Protein AF-A0A836RVK2-F1 (afdb_monomer_lite)

Secondary structure (DSSP, 8-state):
----SSSEEEE-HHHHHHHTTT--B-GGGEEEEEPPPSSGGGGS-EEEEETT--EEEEEEEEE-SS-EEEEEEEETTHHHHHT-

Sequence (84 aa):
RLRPRHGYVVVKARGEKLFLYGRDVLPESIATYRPMPKGRCRRYPVLVVNERIEPLGWGRPRRGRDSIYIENILDAGWYLRSGV

pLDDT: mean 92.0, std 8.78, range [62.47, 98.62]

Foldseek 3Di:
DDDDPAQAWEFEPVQLVQLLVQHKRFQVRTPDHGADDPDPRRQPWGFYAYPVRHTFATWTWDDDPPGIITHHDDGPSVVVVVVD

Radius of gyration: 12.29 Å; chains: 1; bounding box: 26×35×35 Å

Structure (mmCIF, N/CA/C/O backbone):
data_AF-A0A836RVK2-F1
#
_entry.id   AF-A0A836RVK2-F1
#
loop_
_atom_site.group_PDB
_atom_site.id
_atom_site.type_symbol
_atom_site.label_atom_id
_atom_site.label_alt_id
_atom_site.label_comp_id
_atom_site.label_asym_id
_atom_site.label_entity_id
_atom_site.label_seq_id
_atom_site.pdbx_PDB_ins_code
_atom_site.Cartn_x
_atom_site.Cartn_y
_atom_site.Cartn_z
_atom_site.occupancy
_atom_site.B_iso_or_equiv
_atom_site.auth_seq_id
_atom_site.auth_comp_id
_atom_site.auth_asym_id
_atom_site.auth_atom_id
_atom_site.pdbx_PDB_model_num
ATOM 1 N N . ARG A 1 1 ? -3.987 -18.358 5.526 1.00 62.47 1 ARG A N 1
ATOM 2 C CA . ARG A 1 1 ? -4.430 -17.040 5.002 1.00 62.47 1 ARG A CA 1
ATOM 3 C C . ARG A 1 1 ? -3.876 -15.959 5.928 1.00 62.47 1 ARG A C 1
ATOM 5 O O . ARG A 1 1 ? -4.138 -16.047 7.124 1.00 62.47 1 ARG A O 1
ATOM 12 N N . LEU A 1 2 ? -3.059 -15.027 5.428 1.00 65.06 2 LEU A N 1
ATOM 13 C CA . LEU A 1 2 ? -2.487 -13.945 6.244 1.00 65.06 2 LEU A CA 1
ATOM 14 C C . LEU A 1 2 ? -3.615 -13.110 6.873 1.00 65.06 2 LEU A C 1
ATOM 16 O O . LEU A 1 2 ? -4.604 -12.805 6.212 1.00 65.06 2 LEU A O 1
ATOM 20 N N . ARG A 1 3 ? -3.488 -12.771 8.159 1.00 78.12 3 ARG A N 1
ATOM 21 C CA . ARG A 1 3 ? -4.408 -11.869 8.874 1.00 78.12 3 ARG A CA 1
ATOM 22 C C . ARG A 1 3 ? -3.598 -10.855 9.688 1.00 78.12 3 ARG A C 1
ATOM 24 O O . ARG A 1 3 ? -3.522 -10.981 10.913 1.00 78.12 3 ARG A O 1
ATOM 31 N N . PRO A 1 4 ? -2.930 -9.891 9.029 1.00 79.19 4 PRO A N 1
ATOM 32 C CA . PRO A 1 4 ? -2.190 -8.857 9.739 1.00 79.19 4 PRO A CA 1
ATOM 33 C C . PRO A 1 4 ? -3.151 -8.047 10.618 1.00 79.19 4 PRO A C 1
ATOM 35 O O . PRO A 1 4 ? -4.225 -7.641 10.182 1.00 79.19 4 PRO A O 1
ATOM 38 N N . ARG A 1 5 ? -2.778 -7.824 11.884 1.00 86.12 5 ARG A N 1
ATOM 39 C CA . ARG A 1 5 ? -3.576 -6.998 12.810 1.00 86.12 5 ARG A CA 1
ATOM 40 C C . ARG A 1 5 ? -3.340 -5.501 12.593 1.00 86.12 5 ARG A C 1
ATOM 42 O O . ARG A 1 5 ? -4.255 -4.705 12.766 1.00 86.12 5 ARG A O 1
ATOM 49 N N . HIS A 1 6 ? -2.125 -5.134 12.192 1.00 90.38 6 HIS A N 1
ATOM 50 C CA . HIS A 1 6 ? -1.672 -3.763 11.966 1.00 90.38 6 HIS A CA 1
ATOM 51 C C . HIS A 1 6 ? -0.636 -3.735 10.842 1.00 90.38 6 HIS A C 1
ATOM 53 O O . HIS A 1 6 ? -0.143 -4.788 10.438 1.00 90.38 6 HIS A O 1
ATOM 59 N N . GLY A 1 7 ? -0.287 -2.537 10.375 1.00 94.00 7 GLY A N 1
ATOM 60 C CA . GLY A 1 7 ? 0.786 -2.348 9.402 1.00 94.00 7 GLY A CA 1
ATOM 61 C C . GLY A 1 7 ? 0.426 -2.825 8.002 1.00 94.00 7 GLY A 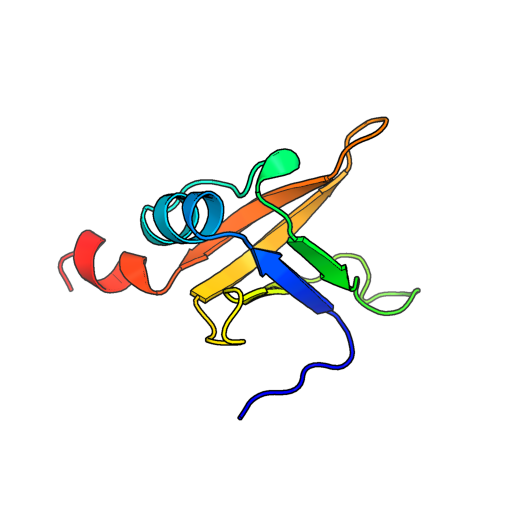C 1
ATOM 62 O O . GLY A 1 7 ? 1.284 -3.359 7.307 1.00 94.00 7 GLY A O 1
ATOM 63 N N . TYR A 1 8 ? -0.832 -2.660 7.592 1.00 96.50 8 TYR A N 1
ATOM 64 C CA . TYR A 1 8 ? -1.271 -3.046 6.257 1.00 96.50 8 TYR A CA 1
ATOM 65 C C . TYR A 1 8 ? -2.256 -2.049 5.653 1.00 96.50 8 TYR A C 1
ATOM 67 O O . TYR A 1 8 ? -2.915 -1.267 6.349 1.00 96.50 8 TYR A O 1
ATOM 75 N N . VAL A 1 9 ? -2.360 -2.106 4.333 1.00 97.31 9 VAL A N 1
ATOM 76 C CA . VAL A 1 9 ? -3.325 -1.361 3.536 1.00 97.31 9 VAL A CA 1
ATOM 77 C C . VAL A 1 9 ? -4.008 -2.315 2.563 1.00 97.31 9 VAL A C 1
ATOM 79 O O . VAL A 1 9 ? -3.347 -3.110 1.902 1.00 97.31 9 VAL A O 1
ATOM 82 N N . VAL A 1 10 ? -5.335 -2.245 2.507 1.00 98.00 10 VAL A N 1
ATOM 83 C CA . VAL A 1 10 ? -6.159 -2.945 1.521 1.00 98.00 10 VAL A CA 1
ATOM 84 C C . VAL A 1 10 ? -6.430 -1.983 0.380 1.00 98.00 10 VAL A C 1
ATOM 86 O O . VAL A 1 10 ? -6.930 -0.877 0.612 1.00 98.00 10 VAL A O 1
ATOM 89 N N . VAL A 1 11 ? -6.108 -2.402 -0.838 1.00 98.44 11 VAL A N 1
ATOM 90 C CA . VAL A 1 11 ? -6.294 -1.608 -2.052 1.00 98.44 11 VAL A CA 1
ATOM 91 C C . VAL A 1 11 ? -7.384 -2.215 -2.923 1.00 98.44 11 VAL A C 1
ATOM 93 O O . VAL A 1 11 ? -7.499 -3.434 -3.026 1.00 98.44 11 VAL A O 1
ATOM 96 N N . LYS A 1 12 ? -8.181 -1.350 -3.550 1.00 98.62 12 LYS A N 1
ATOM 97 C CA . LYS A 1 12 ? -9.194 -1.730 -4.545 1.00 98.62 12 LYS A CA 1
ATOM 98 C C . LYS A 1 12 ? -8.516 -2.224 -5.824 1.00 98.62 12 LYS A C 1
ATOM 100 O O . LYS A 1 12 ? -7.367 -1.861 -6.082 1.00 98.62 12 LYS A O 1
ATOM 105 N N . ALA A 1 13 ? -9.257 -2.912 -6.692 1.00 98.12 13 ALA A N 1
ATOM 106 C CA . ALA A 1 13 ? -8.754 -3.441 -7.969 1.00 98.12 13 ALA A CA 1
ATOM 107 C C . ALA A 1 13 ? -7.942 -2.433 -8.822 1.00 98.12 13 ALA A C 1
ATOM 109 O O . ALA A 1 13 ? -6.898 -2.774 -9.379 1.00 98.12 13 ALA A O 1
ATOM 110 N N . ARG A 1 14 ? -8.371 -1.160 -8.898 1.00 97.12 14 ARG A N 1
ATOM 111 C CA . ARG A 1 14 ? -7.607 -0.107 -9.603 1.00 97.12 14 ARG A CA 1
ATOM 112 C C . ARG A 1 14 ? -6.238 0.140 -8.959 1.00 97.12 14 ARG A C 1
ATOM 114 O O . ARG A 1 14 ? -5.246 0.264 -9.672 1.00 97.12 14 ARG A O 1
ATOM 121 N N . GLY A 1 15 ? -6.195 0.207 -7.629 1.00 98.06 15 GLY A N 1
ATOM 122 C CA . GLY A 1 15 ? -4.965 0.374 -6.858 1.00 98.06 15 GLY A CA 1
ATOM 123 C C . GLY A 1 15 ? -4.045 -0.835 -6.964 1.00 98.06 15 GLY A C 1
ATOM 124 O O . GLY A 1 15 ? -2.850 -0.653 -7.141 1.00 98.06 15 GLY A O 1
ATOM 125 N N 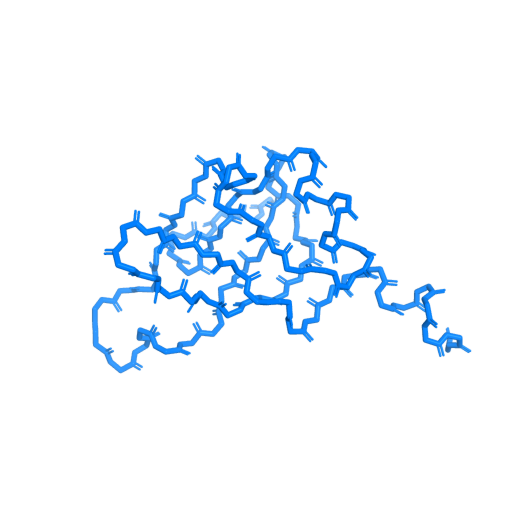. GLU A 1 16 ? -4.597 -2.050 -6.936 1.00 98.44 16 GLU A N 1
ATOM 126 C CA . GLU A 1 16 ? -3.854 -3.299 -7.149 1.00 98.44 16 GLU A CA 1
ATOM 127 C C . GLU A 1 16 ? -3.131 -3.295 -8.499 1.00 98.44 16 GLU A C 1
ATOM 129 O O . GLU A 1 16 ? -1.915 -3.479 -8.543 1.00 98.44 16 GLU A O 1
ATOM 134 N N . LYS A 1 17 ? -3.855 -3.001 -9.588 1.00 97.56 17 LYS A N 1
ATOM 135 C CA . LYS A 1 17 ? -3.271 -2.928 -10.933 1.00 97.56 17 LYS A CA 1
ATOM 136 C C . LYS A 1 17 ? -2.137 -1.905 -11.000 1.00 97.56 17 LYS A C 1
ATOM 138 O O . LYS A 1 17 ? -1.070 -2.214 -11.511 1.00 97.56 17 LYS A O 1
ATOM 143 N N . LEU A 1 18 ? -2.362 -0.692 -10.492 1.00 97.00 18 LEU A N 1
ATOM 144 C CA . LEU A 1 18 ? -1.345 0.363 -10.490 1.00 97.00 18 LEU A CA 1
ATOM 145 C C . LEU A 1 18 ? -0.118 -0.037 -9.661 1.00 97.00 18 LEU A C 1
ATOM 147 O O . LEU A 1 18 ? 1.013 0.116 -10.123 1.00 97.00 18 LEU A O 1
ATOM 151 N N . PHE A 1 19 ? -0.341 -0.599 -8.475 1.00 98.25 19 PHE A N 1
ATOM 152 C CA . PHE A 1 19 ? 0.723 -1.007 -7.568 1.00 98.25 19 PHE A CA 1
ATOM 153 C C . PHE A 1 19 ? 1.615 -2.095 -8.170 1.00 98.25 19 PHE A C 1
ATOM 155 O O . PHE A 1 19 ? 2.834 -1.968 -8.132 1.00 98.25 19 PHE A O 1
ATOM 162 N N . LEU A 1 20 ? 1.021 -3.105 -8.813 1.00 97.69 20 LEU A N 1
ATOM 163 C CA . LEU A 1 20 ? 1.740 -4.161 -9.539 1.00 97.69 20 LEU A CA 1
ATOM 164 C C . LEU A 1 20 ? 2.426 -3.681 -10.829 1.00 97.69 20 LEU A C 1
ATOM 166 O O . LEU A 1 20 ? 3.098 -4.469 -11.488 1.00 97.69 20 LEU A O 1
ATOM 170 N N . TYR A 1 21 ? 2.274 -2.409 -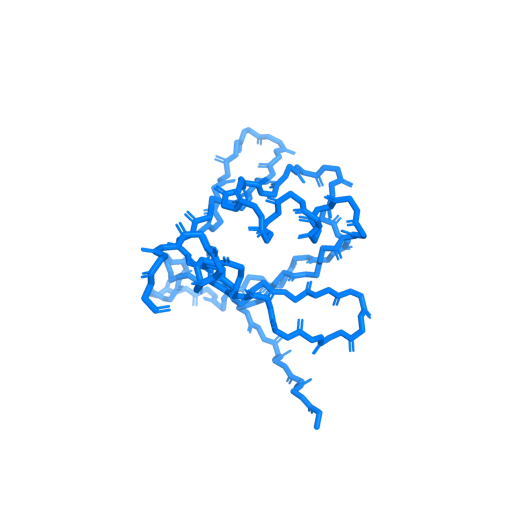11.204 1.00 96.88 21 TYR A N 1
ATOM 171 C CA . TYR A 1 21 ? 3.069 -1.744 -12.241 1.00 96.88 21 TYR A CA 1
ATOM 172 C C . TYR A 1 21 ? 4.101 -0.768 -11.653 1.00 96.88 21 TYR A C 1
ATOM 174 O O . TYR A 1 21 ? 4.624 0.083 -12.372 1.00 96.88 21 TYR A O 1
ATOM 182 N N . GLY A 1 22 ? 4.400 -0.872 -10.354 1.00 97.38 22 GLY A N 1
ATOM 183 C CA . GLY A 1 22 ? 5.373 -0.020 -9.667 1.00 97.38 22 GLY A CA 1
ATOM 184 C C . GLY A 1 22 ? 4.881 1.404 -9.410 1.00 97.38 22 GLY A C 1
ATOM 185 O O . GLY A 1 22 ? 5.695 2.309 -9.241 1.00 97.38 22 GLY A O 1
ATOM 186 N N . ARG A 1 23 ? 3.563 1.643 -9.433 1.00 97.94 23 ARG A N 1
ATOM 187 C CA . ARG A 1 23 ? 2.978 2.958 -9.132 1.00 97.94 23 ARG A CA 1
ATOM 188 C C . ARG A 1 23 ? 2.508 3.042 -7.685 1.00 97.94 23 ARG A C 1
ATOM 190 O O . ARG A 1 23 ? 2.170 2.041 -7.055 1.00 97.94 23 ARG A O 1
ATOM 197 N N . ASP A 1 24 ? 2.428 4.270 -7.195 1.00 98.06 24 ASP A N 1
ATOM 198 C CA . ASP A 1 24 ? 1.855 4.580 -5.891 1.00 98.06 24 ASP A CA 1
ATOM 199 C C . ASP A 1 24 ? 0.353 4.270 -5.843 1.00 98.06 24 ASP A C 1
ATOM 201 O O . ASP A 1 24 ? -0.367 4.353 -6.844 1.00 98.06 24 ASP A O 1
ATOM 205 N N . VAL A 1 25 ? -0.141 3.958 -4.646 1.00 97.94 25 VAL A N 1
ATOM 206 C CA . VAL A 1 25 ? -1.575 3.796 -4.394 1.00 97.94 25 VAL A CA 1
ATOM 207 C C . VAL A 1 25 ? -2.165 5.145 -4.022 1.00 97.94 25 VAL A C 1
ATOM 209 O O . VAL A 1 25 ? -1.870 5.691 -2.955 1.00 97.94 25 VAL A O 1
ATOM 212 N N . LEU A 1 26 ? -3.038 5.653 -4.887 1.00 96.94 26 LEU A N 1
ATOM 213 C CA . LEU A 1 26 ? -3.752 6.906 -4.668 1.00 96.94 26 LEU A CA 1
ATOM 214 C C . LEU A 1 26 ? -4.819 6.772 -3.563 1.00 96.94 26 LEU A C 1
ATOM 216 O O . LEU A 1 26 ? -5.362 5.674 -3.381 1.00 96.94 26 LEU A O 1
ATOM 220 N N . PRO A 1 27 ? -5.161 7.864 -2.849 1.00 97.12 27 PRO A N 1
ATOM 221 C CA . PRO A 1 27 ? -6.093 7.830 -1.720 1.00 97.12 27 PRO A CA 1
ATOM 222 C C . PRO A 1 27 ? -7.435 7.153 -2.033 1.00 97.12 27 PRO A C 1
ATOM 224 O O . PRO A 1 27 ? -7.915 6.329 -1.259 1.00 97.12 27 PRO A O 1
ATOM 227 N N . GLU A 1 28 ? -8.020 7.427 -3.199 1.00 96.75 28 GLU A N 1
ATOM 228 C CA . GLU A 1 28 ? -9.305 6.876 -3.641 1.00 96.75 28 GLU A CA 1
ATOM 229 C C . GLU A 1 28 ? -9.281 5.355 -3.875 1.00 96.75 28 GLU A C 1
ATOM 231 O O . GLU A 1 28 ? -10.325 4.686 -3.854 1.00 96.75 28 GLU A O 1
ATOM 236 N N . SER A 1 29 ? -8.083 4.802 -4.080 1.00 97.81 29 SER A N 1
ATOM 237 C CA . SER A 1 29 ? -7.844 3.375 -4.293 1.00 97.81 29 SER A CA 1
ATOM 238 C C . SER A 1 29 ? -7.585 2.613 -2.991 1.00 97.81 29 SER A C 1
ATOM 240 O O . SER A 1 29 ? -7.488 1.386 -3.021 1.00 97.81 29 SER A O 1
ATOM 242 N N . ILE A 1 30 ? -7.511 3.300 -1.847 1.00 97.75 30 ILE A N 1
ATOM 243 C CA . ILE A 1 30 ? -7.380 2.679 -0.528 1.00 97.75 30 ILE A CA 1
ATOM 244 C C . ILE A 1 30 ? -8.775 2.291 -0.026 1.00 97.75 30 ILE A C 1
ATOM 246 O O . ILE A 1 30 ? -9.637 3.140 0.186 1.00 97.75 30 ILE A O 1
ATOM 250 N N . ALA A 1 31 ? -9.003 0.995 0.176 1.00 97.62 31 ALA A N 1
ATOM 251 C CA . ALA A 1 31 ? -10.2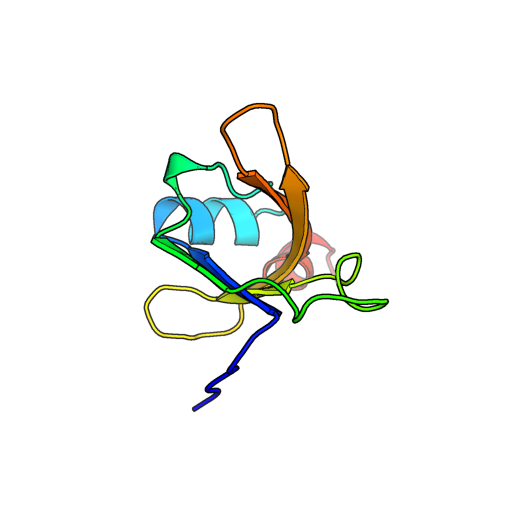29 0.480 0.786 1.00 97.62 31 ALA A CA 1
ATOM 252 C C . ALA A 1 31 ? -10.146 0.498 2.318 1.00 97.62 31 ALA A C 1
ATOM 254 O O . ALA A 1 31 ? -11.120 0.779 3.010 1.00 97.62 31 ALA A O 1
ATOM 255 N N . THR A 1 32 ? -8.979 0.180 2.878 1.00 96.44 32 THR A N 1
ATOM 256 C CA . THR A 1 32 ? -8.755 0.174 4.328 1.00 96.44 32 THR A CA 1
ATOM 257 C C . THR A 1 32 ? -7.293 0.451 4.623 1.00 96.44 32 THR A C 1
ATOM 259 O O . THR A 1 32 ? -6.414 -0.145 4.011 1.00 96.44 32 THR A O 1
ATOM 262 N N . TYR A 1 33 ? -7.019 1.300 5.609 1.00 94.94 33 TYR A N 1
ATOM 263 C CA . TYR A 1 33 ? -5.668 1.538 6.106 1.00 94.94 33 TYR A CA 1
ATOM 264 C C . TYR A 1 33 ? -5.591 1.231 7.603 1.00 94.94 33 TYR A C 1
ATOM 266 O O . TYR A 1 33 ? -6.265 1.865 8.416 1.00 94.94 33 TYR A O 1
ATOM 274 N N . ARG A 1 34 ? -4.759 0.254 7.978 1.00 94.19 34 ARG A N 1
ATOM 275 C CA . ARG A 1 34 ? -4.458 -0.085 9.373 1.00 94.19 34 ARG A CA 1
ATOM 276 C C . ARG A 1 34 ? -2.990 0.243 9.649 1.00 94.19 34 ARG A C 1
ATOM 278 O O . ARG A 1 34 ? -2.119 -0.575 9.347 1.00 94.19 34 ARG A O 1
ATOM 285 N N . PRO A 1 35 ? -2.685 1.426 10.212 1.00 90.56 35 PRO A N 1
ATOM 286 C CA . PRO A 1 35 ? -1.307 1.833 10.457 1.00 90.56 35 PRO A CA 1
ATOM 287 C C . PRO A 1 35 ? -0.612 0.898 11.452 1.00 90.56 35 PRO A C 1
ATOM 289 O O . PRO A 1 35 ? -1.260 0.178 12.215 1.00 90.56 35 PRO A O 1
ATOM 292 N N . MET A 1 36 ? 0.720 0.954 11.485 1.00 89.00 36 MET A N 1
ATOM 293 C CA . MET A 1 36 ? 1.480 0.402 12.608 1.00 89.00 36 MET A CA 1
ATOM 294 C C . MET A 1 36 ? 1.045 1.067 13.928 1.00 89.00 36 MET A C 1
ATOM 296 O O . MET A 1 36 ? 0.692 2.255 13.921 1.00 89.00 36 MET A O 1
ATOM 300 N N . PRO A 1 37 ? 1.089 0.344 15.065 1.00 86.56 37 PRO A N 1
ATOM 301 C CA . PRO A 1 37 ? 0.820 0.925 16.376 1.00 86.56 37 PRO A CA 1
ATOM 302 C C . PRO A 1 37 ? 1.686 2.166 16.639 1.00 86.56 37 PRO A C 1
ATOM 304 O O . PRO A 1 37 ? 2.799 2.295 16.116 1.00 86.56 37 PRO A O 1
ATOM 307 N N . LYS A 1 38 ? 1.170 3.099 17.450 1.00 77.50 38 LYS A N 1
ATOM 308 C CA . LYS A 1 38 ? 1.896 4.326 17.817 1.00 77.50 38 LYS A CA 1
ATOM 309 C C . LYS A 1 38 ? 3.241 3.975 18.474 1.00 77.50 38 LYS A C 1
ATOM 311 O O . LYS A 1 38 ? 3.332 3.017 19.232 1.00 77.50 38 LYS A O 1
ATOM 316 N N . GLY A 1 39 ? 4.275 4.768 18.186 1.00 75.44 39 GLY A N 1
ATOM 317 C CA . GLY A 1 39 ? 5.634 4.581 18.707 1.00 75.44 39 GLY A CA 1
ATOM 318 C C . GLY A 1 39 ? 6.689 4.575 17.600 1.00 75.44 39 GLY A C 1
ATOM 319 O O . GLY A 1 39 ? 6.455 5.101 16.507 1.00 75.44 39 GLY A O 1
ATOM 320 N N . ARG A 1 40 ? 7.849 3.957 17.868 1.00 71.50 40 ARG A N 1
ATOM 321 C CA . ARG A 1 40 ? 8.983 3.863 16.921 1.00 71.50 40 ARG A CA 1
ATOM 322 C C . ARG A 1 40 ? 8.596 3.241 15.573 1.00 71.50 40 ARG A C 1
ATOM 324 O O . ARG A 1 40 ? 9.174 3.592 14.549 1.00 71.50 40 ARG A O 1
ATOM 331 N N . CYS A 1 41 ? 7.562 2.402 15.551 1.00 74.56 41 CYS A N 1
ATOM 332 C CA . CYS A 1 41 ? 7.153 1.670 14.358 1.00 74.56 41 CYS A CA 1
ATOM 333 C C . CYS A 1 41 ? 6.329 2.483 13.342 1.00 74.56 41 CYS A C 1
ATOM 335 O O . CYS A 1 41 ? 6.062 1.996 12.247 1.00 74.56 41 CYS A O 1
ATOM 337 N N . ARG A 1 42 ? 5.937 3.733 13.645 1.00 69.62 42 ARG A N 1
ATOM 338 C CA . ARG A 1 42 ? 5.054 4.531 12.763 1.00 69.62 42 ARG A CA 1
ATOM 339 C C . ARG A 1 42 ? 5.660 4.838 11.386 1.00 69.62 42 ARG A C 1
ATOM 341 O O . ARG A 1 42 ? 4.925 5.181 10.468 1.00 69.62 42 ARG A O 1
ATOM 348 N N . ARG A 1 43 ? 6.989 4.775 11.260 1.00 77.94 43 ARG A N 1
ATOM 349 C CA . ARG A 1 43 ? 7.724 5.071 10.017 1.00 77.94 43 ARG A CA 1
ATOM 350 C C . ARG A 1 43 ? 7.965 3.837 9.140 1.00 77.94 43 ARG A C 1
ATOM 352 O O . ARG A 1 43 ? 8.527 3.984 8.059 1.00 77.94 43 ARG A O 1
ATOM 359 N N . TYR A 1 44 ? 7.587 2.645 9.605 1.00 87.81 44 TYR A N 1
ATOM 360 C CA . TYR A 1 44 ? 7.861 1.408 8.881 1.00 87.81 44 TYR A CA 1
ATOM 361 C C . TYR A 1 44 ? 6.939 1.258 7.663 1.00 87.81 44 TYR A C 1
ATOM 363 O O . TYR A 1 44 ? 5.801 1.742 7.696 1.00 87.81 44 TYR A O 1
ATOM 371 N N . PRO A 1 45 ? 7.419 0.583 6.602 1.00 94.50 45 PRO A N 1
ATOM 372 C CA . PRO A 1 45 ? 6.578 0.155 5.495 1.00 94.50 45 PRO A CA 1
ATOM 373 C C . PRO A 1 45 ? 5.363 -0.642 5.972 1.00 94.50 45 PRO A C 1
ATOM 375 O O . PRO A 1 45 ? 5.412 -1.336 6.989 1.00 94.50 45 PRO A O 1
ATOM 378 N N . VAL A 1 46 ? 4.281 -0.552 5.211 1.00 95.81 46 VAL A N 1
ATOM 379 C CA . VAL A 1 46 ? 3.073 -1.350 5.392 1.00 95.81 46 VAL A CA 1
ATOM 380 C C . VAL A 1 46 ? 2.977 -2.403 4.302 1.00 95.81 46 VAL A C 1
ATOM 382 O O . VAL A 1 46 ? 3.405 -2.185 3.167 1.00 95.81 46 VAL A O 1
ATOM 385 N N . LEU A 1 47 ? 2.389 -3.539 4.657 1.00 97.19 47 LEU A N 1
ATOM 386 C CA . LEU A 1 47 ? 2.033 -4.574 3.703 1.00 97.19 47 LEU A CA 1
ATOM 387 C C . LEU A 1 47 ? 0.875 -4.077 2.833 1.00 97.19 47 LEU A C 1
ATOM 389 O O . LEU A 1 47 ? -0.175 -3.689 3.350 1.00 97.19 47 LEU A O 1
ATOM 393 N N . VAL A 1 48 ? 1.054 -4.110 1.519 1.00 98.06 48 VAL A N 1
ATOM 394 C CA . VAL A 1 48 ? -0.001 -3.798 0.554 1.00 98.06 48 VAL A CA 1
ATOM 395 C C . VAL A 1 48 ? -0.683 -5.103 0.165 1.00 98.06 48 VAL A C 1
ATOM 397 O O . VAL A 1 48 ? -0.018 -6.046 -0.263 1.00 98.06 48 VAL A O 1
ATOM 400 N N . VAL A 1 49 ? -2.002 -5.171 0.346 1.00 98.06 49 VAL A N 1
ATOM 401 C CA . VAL A 1 49 ? -2.832 -6.331 -0.008 1.00 98.06 49 VAL A CA 1
ATOM 402 C C . VAL A 1 49 ? -4.019 -5.910 -0.864 1.00 98.06 49 VAL A C 1
ATOM 404 O O . VAL A 1 49 ? -4.505 -4.786 -0.740 1.00 98.06 49 VAL A O 1
ATOM 407 N N . ASN A 1 50 ? -4.522 -6.817 -1.696 1.00 97.94 50 ASN A N 1
ATOM 408 C CA . ASN A 1 50 ? -5.800 -6.619 -2.382 1.00 97.94 50 ASN A CA 1
ATOM 409 C C . ASN A 1 50 ? -7.001 -6.962 -1.478 1.00 97.94 50 ASN A C 1
ATOM 411 O O . ASN A 1 50 ? -6.852 -7.390 -0.329 1.00 97.94 50 ASN A O 1
ATOM 415 N N . GLU A 1 51 ? -8.213 -6.811 -2.012 1.00 96.81 51 GLU A N 1
ATOM 416 C CA . GLU A 1 51 ? -9.476 -7.082 -1.305 1.00 96.81 51 GLU A CA 1
ATOM 417 C C . GLU A 1 51 ? -9.645 -8.559 -0.896 1.00 96.81 51 GLU A C 1
ATOM 419 O O . GLU A 1 51 ? -10.415 -8.869 0.014 1.00 96.81 51 GLU A O 1
ATOM 424 N N . ARG A 1 52 ? -8.873 -9.479 -1.495 1.00 95.94 52 ARG A N 1
ATOM 425 C CA . ARG A 1 52 ? -8.833 -10.906 -1.127 1.00 95.94 52 ARG A CA 1
ATOM 426 C C . ARG A 1 52 ? -7.830 -11.222 -0.007 1.00 95.94 52 ARG A C 1
ATOM 428 O O . ARG A 1 52 ? -7.780 -12.375 0.447 1.00 95.94 52 ARG A O 1
ATOM 435 N N . ILE A 1 53 ? -7.101 -10.211 0.481 1.00 95.25 53 ILE A N 1
ATOM 436 C CA . ILE A 1 53 ? -5.992 -10.301 1.448 1.00 95.25 53 ILE A CA 1
ATOM 437 C C . ILE A 1 53 ? -4.792 -11.077 0.873 1.00 95.25 53 ILE A C 1
ATOM 439 O O . ILE A 1 53 ? -4.076 -11.788 1.580 1.00 95.25 53 ILE A O 1
ATOM 443 N N . GLU A 1 54 ? -4.562 -10.950 -0.431 1.00 96.19 54 GLU A N 1
ATOM 444 C CA . GLU A 1 54 ? -3.355 -11.463 -1.083 1.00 96.19 54 GLU A CA 1
ATOM 445 C C . GLU A 1 54 ? -2.252 -10.394 -1.013 1.00 96.19 54 GLU A C 1
ATOM 447 O O . GLU A 1 54 ? -2.527 -9.225 -1.299 1.00 96.19 54 GLU A O 1
ATOM 452 N N . PRO A 1 55 ? -1.022 -10.747 -0.596 1.00 96.75 55 PRO A N 1
ATOM 453 C CA . PRO A 1 55 ? 0.086 -9.802 -0.514 1.00 96.75 55 PRO A CA 1
ATOM 454 C C . PRO A 1 55 ? 0.551 -9.380 -1.908 1.00 96.75 55 PRO A C 1
ATOM 456 O O . PRO A 1 55 ? 0.890 -10.219 -2.737 1.00 96.75 55 PRO A O 1
ATOM 459 N N . LEU A 1 56 ? 0.601 -8.069 -2.135 1.00 97.69 56 LEU A N 1
ATOM 460 C CA . LEU A 1 56 ? 1.074 -7.462 -3.379 1.00 97.69 56 LEU A CA 1
ATOM 461 C C . LEU A 1 56 ? 2.502 -6.927 -3.253 1.00 97.69 56 LEU A C 1
ATOM 463 O O . LEU A 1 56 ? 3.208 -6.837 -4.251 1.00 97.69 56 LEU A O 1
ATOM 467 N N . GLY A 1 57 ? 2.922 -6.543 -2.043 1.00 97.50 57 GLY A N 1
ATOM 468 C CA . GLY A 1 57 ? 4.254 -6.001 -1.785 1.00 97.50 57 GLY A CA 1
ATOM 469 C C . GLY A 1 57 ? 4.306 -5.062 -0.582 1.00 97.50 57 GLY A C 1
ATOM 470 O O . GLY A 1 57 ? 3.465 -5.125 0.317 1.00 97.50 57 GLY A O 1
ATOM 471 N N . TRP A 1 58 ? 5.300 -4.179 -0.572 1.00 97.75 58 TRP A N 1
ATOM 472 C CA . TRP A 1 58 ? 5.564 -3.226 0.502 1.00 97.75 58 TRP A CA 1
ATOM 473 C C . TRP A 1 58 ? 5.407 -1.792 0.015 1.00 97.75 58 TRP A C 1
ATOM 475 O O . TRP A 1 58 ? 5.892 -1.422 -1.055 1.00 97.75 58 TRP A O 1
ATOM 485 N N . GLY A 1 59 ? 4.772 -0.963 0.839 1.00 97.38 59 GLY A N 1
ATOM 486 C CA . GLY A 1 59 ? 4.583 0.450 0.543 1.00 97.38 59 GLY A CA 1
ATOM 487 C C . GLY A 1 59 ? 4.845 1.343 1.747 1.00 97.38 59 GLY A C 1
ATOM 488 O O . GLY A 1 59 ? 4.724 0.915 2.895 1.00 97.38 59 GLY A O 1
ATOM 489 N N . ARG A 1 60 ? 5.214 2.602 1.509 1.00 96.19 60 ARG A N 1
ATOM 490 C CA . ARG A 1 60 ? 5.407 3.597 2.567 1.00 96.19 60 ARG A CA 1
ATOM 491 C C . ARG A 1 60 ? 4.192 4.520 2.639 1.00 96.19 60 ARG A C 1
ATOM 493 O O . ARG A 1 60 ? 3.903 5.217 1.670 1.00 96.19 60 ARG A O 1
ATOM 500 N N . PRO A 1 61 ? 3.496 4.602 3.782 1.00 94.69 61 PRO A N 1
ATOM 501 C CA . PRO A 1 61 ? 2.405 5.552 3.923 1.00 94.69 61 PRO A CA 1
ATOM 502 C C . PRO A 1 61 ? 2.934 6.991 3.931 1.00 94.69 61 PRO A C 1
ATOM 504 O O . PRO A 1 61 ? 3.787 7.346 4.750 1.00 94.69 61 PRO A O 1
ATOM 507 N N . ARG A 1 62 ? 2.395 7.837 3.055 1.00 93.94 62 ARG A N 1
ATOM 508 C CA . ARG A 1 62 ? 2.704 9.267 2.964 1.00 93.94 62 ARG A CA 1
ATOM 509 C C . ARG A 1 62 ? 1.442 10.063 3.277 1.00 93.94 62 ARG A C 1
ATOM 511 O O . ARG A 1 62 ? 0.397 9.854 2.669 1.00 93.94 62 ARG A O 1
ATOM 518 N N . ARG A 1 63 ? 1.524 10.944 4.277 1.00 89.75 63 ARG A N 1
ATOM 519 C CA . ARG A 1 63 ? 0.397 11.780 4.715 1.00 89.75 63 ARG A CA 1
ATOM 520 C C . ARG A 1 63 ? 0.485 13.156 4.067 1.00 89.75 63 ARG A C 1
ATOM 522 O O . ARG A 1 63 ? 1.501 13.827 4.225 1.00 89.75 63 ARG A O 1
ATOM 529 N N . GLY A 1 64 ? -0.580 13.548 3.378 1.00 84.50 64 GLY A N 1
ATOM 530 C CA . GLY A 1 64 ? -0.867 14.933 3.024 1.00 84.50 64 GLY A CA 1
ATOM 531 C C . GLY A 1 64 ? -1.637 15.642 4.142 1.00 84.50 64 GLY A C 1
ATOM 532 O O . GLY A 1 64 ? -1.721 15.138 5.264 1.00 84.50 64 GLY A O 1
ATOM 533 N N . ARG A 1 65 ? -2.212 16.807 3.819 1.00 86.00 65 ARG A N 1
ATOM 534 C CA . ARG A 1 65 ? -3.027 17.607 4.749 1.00 86.00 65 ARG A CA 1
ATOM 535 C C . ARG A 1 65 ? -4.267 16.837 5.218 1.00 86.00 65 ARG A C 1
ATOM 537 O O . ARG A 1 65 ? -4.452 16.686 6.418 1.00 86.00 65 ARG A O 1
ATOM 544 N N . ASP A 1 66 ? -5.007 16.261 4.268 1.00 90.12 66 ASP A N 1
ATOM 545 C CA . ASP A 1 66 ? -6.281 15.562 4.514 1.00 90.12 66 ASP A CA 1
ATOM 546 C C . ASP A 1 66 ? -6.361 14.190 3.821 1.00 90.12 66 ASP A C 1
ATOM 548 O O . ASP A 1 66 ? -7.416 13.565 3.749 1.00 90.12 66 ASP A O 1
ATOM 552 N N . SER A 1 67 ? -5.242 13.701 3.284 1.00 92.44 67 SER A N 1
ATOM 553 C CA . SER A 1 67 ? -5.198 12.460 2.511 1.00 92.44 67 SER A CA 1
ATOM 554 C C . SER A 1 67 ? -3.981 11.607 2.849 1.00 92.44 67 SER A C 1
ATOM 556 O O . SER A 1 67 ? -2.984 12.067 3.415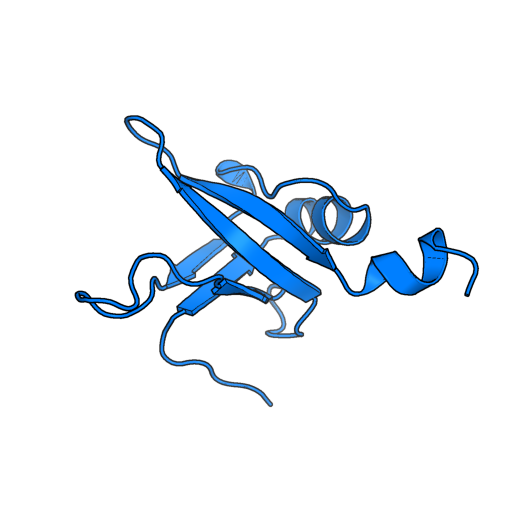 1.00 92.44 67 SER A O 1
ATOM 558 N N . ILE A 1 68 ? -4.070 10.327 2.506 1.00 94.19 68 ILE A N 1
ATOM 559 C CA . ILE A 1 68 ? -2.958 9.389 2.583 1.00 94.19 68 ILE A CA 1
ATOM 560 C C . ILE A 1 68 ? -2.829 8.676 1.246 1.00 94.19 68 ILE A C 1
ATOM 562 O O . ILE A 1 68 ? -3.821 8.191 0.710 1.00 94.19 68 ILE A O 1
ATOM 566 N N . TYR A 1 69 ? -1.611 8.611 0.726 1.00 96.31 69 TYR A N 1
ATOM 567 C CA . TYR A 1 69 ? -1.261 7.741 -0.389 1.00 96.31 69 TYR A CA 1
ATOM 568 C C . TYR A 1 69 ? -0.166 6.776 0.066 1.00 96.31 69 TYR A C 1
ATOM 570 O O . TYR A 1 69 ? 0.483 6.988 1.099 1.00 96.31 69 TYR A O 1
ATOM 578 N N . ILE A 1 70 ? 0.011 5.686 -0.671 1.00 97.44 70 ILE A N 1
ATOM 579 C CA . ILE A 1 70 ? 1.033 4.684 -0.369 1.00 97.44 70 ILE A CA 1
ATOM 580 C C . ILE A 1 70 ? 2.077 4.731 -1.475 1.00 97.44 70 ILE A C 1
ATOM 582 O O . ILE A 1 70 ? 1.798 4.331 -2.600 1.00 97.44 70 ILE A O 1
ATOM 586 N N . GLU A 1 71 ? 3.266 5.217 -1.1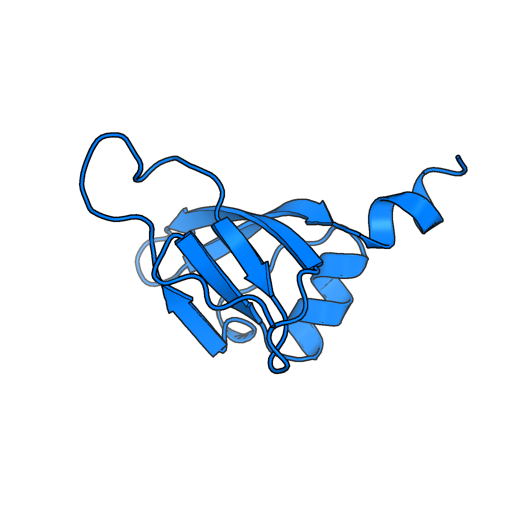37 1.00 97.69 71 GLU A N 1
ATOM 587 C CA . GLU A 1 71 ? 4.437 5.172 -2.013 1.00 97.69 71 GLU A CA 1
ATOM 588 C C . GLU A 1 71 ? 4.841 3.710 -2.236 1.00 97.69 71 GLU A C 1
ATOM 590 O O . GLU A 1 71 ? 4.956 2.946 -1.270 1.00 97.69 71 GLU A O 1
ATOM 595 N N . ASN A 1 72 ? 5.048 3.310 -3.488 1.00 98.19 72 ASN A N 1
ATOM 596 C CA . ASN A 1 72 ? 5.513 1.967 -3.823 1.00 98.19 72 ASN A CA 1
ATOM 597 C C . ASN A 1 72 ? 6.996 1.799 -3.438 1.00 98.19 72 ASN A C 1
ATOM 599 O O . ASN A 1 72 ? 7.833 2.616 -3.813 1.00 98.19 72 ASN A O 1
ATOM 603 N N . ILE A 1 73 ? 7.322 0.760 -2.657 1.00 97.38 73 ILE A N 1
ATOM 604 C CA . ILE A 1 73 ? 8.719 0.381 -2.370 1.00 97.38 73 ILE A CA 1
ATOM 605 C C . ILE A 1 73 ? 9.114 -0.831 -3.214 1.00 97.38 73 ILE A C 1
ATOM 607 O O . ILE A 1 73 ? 10.172 -0.834 -3.836 1.00 97.38 73 ILE A O 1
ATOM 611 N N . LEU A 1 74 ? 8.292 -1.880 -3.164 1.00 96.81 74 LEU A N 1
ATOM 612 C CA . LEU A 1 74 ? 8.487 -3.121 -3.902 1.00 96.81 74 LEU A CA 1
ATOM 613 C C . LEU A 1 74 ? 7.127 -3.778 -4.116 1.00 96.81 74 LEU A C 1
ATOM 615 O O . LEU A 1 74 ? 6.357 -3.920 -3.165 1.00 96.81 74 LEU A O 1
ATOM 619 N N . ASP A 1 75 ? 6.865 -4.237 -5.330 1.00 97.56 75 ASP A N 1
ATOM 620 C CA . ASP A 1 75 ? 5.670 -4.994 -5.687 1.00 97.56 75 ASP A CA 1
ATOM 621 C C . ASP A 1 75 ? 6.027 -6.329 -6.344 1.00 97.56 75 ASP A C 1
ATOM 623 O O . ASP A 1 75 ? 7.097 -6.486 -6.927 1.00 97.56 75 ASP A O 1
ATOM 627 N N . ALA A 1 76 ? 5.114 -7.295 -6.273 1.00 95.94 76 ALA A N 1
ATOM 628 C CA . ALA A 1 76 ? 5.302 -8.619 -6.858 1.00 95.94 76 ALA A CA 1
ATOM 629 C C . ALA A 1 76 ? 5.448 -8.579 -8.389 1.00 95.94 76 ALA A C 1
ATOM 631 O O . ALA A 1 76 ? 6.108 -9.437 -8.971 1.00 95.94 76 ALA A O 1
ATOM 632 N N . GLY A 1 77 ? 4.880 -7.563 -9.047 1.00 95.25 77 GLY A N 1
ATOM 633 C CA . GLY A 1 77 ? 5.040 -7.356 -10.482 1.00 95.25 77 GLY A CA 1
ATOM 634 C C . GLY A 1 77 ? 6.450 -6.916 -10.875 1.00 95.25 77 GLY A C 1
ATOM 635 O O . GLY A 1 77 ? 6.788 -7.000 -12.054 1.00 95.25 77 GLY A O 1
ATOM 636 N N . TRP A 1 78 ? 7.283 -6.475 -9.921 1.00 95.19 78 TRP A N 1
ATOM 637 C CA . TRP A 1 78 ? 8.670 -6.089 -10.178 1.00 95.19 78 TRP A CA 1
ATOM 638 C C . TRP A 1 78 ? 9.432 -7.204 -10.886 1.00 95.19 78 TRP A C 1
ATOM 640 O O . TRP A 1 78 ? 10.119 -6.912 -11.855 1.00 95.19 78 TRP A O 1
ATOM 650 N N . TYR A 1 79 ? 9.226 -8.462 -10.478 1.00 90.75 79 TYR A N 1
ATOM 651 C CA . TYR A 1 79 ? 9.879 -9.633 -11.073 1.00 90.75 79 TYR A CA 1
ATOM 652 C C . TYR A 1 79 ? 9.646 -9.737 -12.588 1.00 90.75 79 TYR A C 1
ATOM 654 O O . TYR A 1 79 ? 10.569 -9.988 -13.350 1.00 90.75 79 TYR A O 1
ATOM 662 N N . LEU A 1 80 ? 8.427 -9.444 -13.049 1.00 90.44 80 LEU A N 1
ATOM 663 C CA . LEU A 1 80 ? 8.092 -9.480 -14.476 1.00 90.44 80 LEU A CA 1
ATOM 664 C C . LEU A 1 80 ? 8.651 -8.282 -15.259 1.00 90.44 80 LEU A C 1
ATOM 666 O O . LEU A 1 80 ? 8.710 -8.327 -16.485 1.00 90.44 80 LEU A O 1
ATOM 670 N N . ARG A 1 81 ? 9.015 -7.190 -14.576 1.00 90.44 81 ARG A N 1
ATOM 671 C CA . ARG A 1 81 ? 9.540 -5.962 -15.197 1.00 90.44 81 ARG A CA 1
ATOM 672 C C . ARG A 1 81 ? 11.060 -5.869 -15.145 1.00 90.44 81 ARG A C 1
ATOM 674 O O . ARG A 1 81 ? 11.640 -5.173 -15.970 1.00 90.44 81 ARG A O 1
ATOM 681 N N . SER A 1 82 ? 11.693 -6.507 -14.166 1.00 86.25 82 SER A N 1
ATOM 682 C CA . SER A 1 82 ? 13.135 -6.427 -13.935 1.00 86.25 82 SER A CA 1
ATOM 683 C C . SER A 1 82 ? 13.951 -7.278 -14.904 1.00 86.25 82 SER A C 1
ATOM 685 O O . SER A 1 82 ? 15.150 -7.045 -15.024 1.00 86.25 82 SER A O 1
ATOM 687 N N . GLY A 1 83 ? 13.313 -8.207 -15.624 1.00 77.31 83 GLY A N 1
ATOM 688 C CA . GLY A 1 83 ? 13.977 -9.043 -16.628 1.00 77.31 83 GLY A CA 1
ATOM 689 C C . GLY A 1 83 ? 14.944 -10.075 -16.038 1.00 77.31 83 GLY A C 1
ATOM 690 O O . GLY A 1 83 ? 15.835 -10.526 -16.755 1.00 77.31 83 GLY A O 1
ATOM 691 N N . VAL A 1 84 ? 14.785 -10.410 -14.750 1.00 65.44 84 VAL A N 1
ATOM 692 C CA . VAL A 1 84 ? 15.473 -11.519 -14.057 1.00 65.44 84 VAL A CA 1
ATOM 693 C C . VAL A 1 84 ? 14.653 -12.799 -14.057 1.00 65.44 84 VAL A C 1
ATOM 695 O O . VAL A 1 84 ? 13.409 -12.718 -14.115 1.00 65.44 84 VAL A O 1
#